Protein AF-A0A8T5E775-F1 (a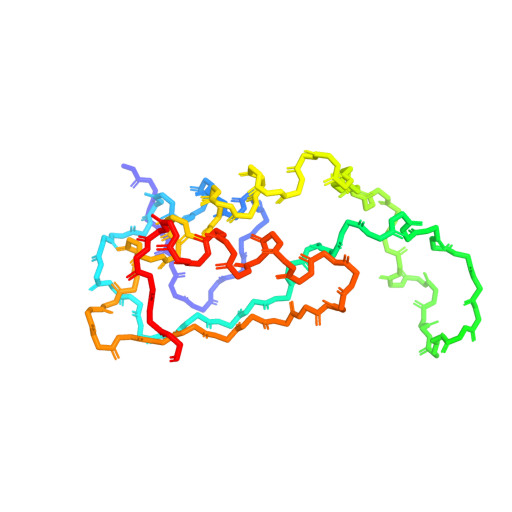fdb_monomer)

Radius of gyration: 15.53 Å; Cα contacts (8 Å, |Δi|>4): 112; chains: 1; bounding box: 37×33×32 Å

Sequence (109 aa):
MKKIEINHIYNQNCIDGMKLIPKNKIDLVITDPPFAINFKAKKANYNRTTSNVLSGYNEIKPEDYYDFTFSWMSEAFRILKDSGSMYVFSGWNNLKDILSALDDVGFTT

Foldseek 3Di:
DDADDPPDDDPDDLLVVLVNAAFQADQEAEDEDAAQPPDPPDDDPDPDPVVPDDPDDDHDHLVCVLVVLLSNVLSVNRRHHPNHDYHYDYDPPNVVSNVVSCVVSPHDD

Mean predicted aligned error: 5.81 Å

Nearest PDB structures (foldseek):
  6pbd-assembly1_A  TM=7.434E-01  e=1.634E-05  Caulobacter vibrioides
  6pbd-assembly1_B  TM=8.620E-01  e=6.702E-05  Caulobacter vibrioides
  8cdv-assembly1_V  TM=6.407E-01  e=4.100E+00  Bacillus subtilis subsp. subtilis str. 168
  7oi0-assembly1_K  TM=5.662E-01  e=5.738E+00  Escherichia coli BW25113
  8q4f-assembly1_K  TM=5.379E-01  e=5.738E+00  Escherichia coli

pLDDT: mean 88.35, std 14.19, range [47.97, 98.69]

Secondary structure (DSSP, 8-state):
-PPPPTT----S-HHHHHHTSPTT-EEEEEE-----S-----SSSS---GGG--S---PPPGGGHHHHHHHHHHHHHHHEEEEEEEEE---STTHHHHHHHHHHHT---

Solvent-accessible surface area (backbone atoms only — not comparable to full-atom values): 7062 Å² total; per-residue (Å²): 131,83,72,80,64,84,99,61,88,77,97,65,61,65,57,67,53,44,71,53,49,61,64,54,67,38,63,70,48,79,47,76,64,89,65,38,73,79,79,69,96,74,75,87,84,59,100,63,66,68,90,75,61,72,84,82,79,81,77,52,51,63,91,52,39,38,65,55,44,33,54,46,47,44,48,52,57,46,24,28,28,98,88,35,51,72,49,75,55,78,61,79,90,52,37,65,37,52,53,51,29,38,53,76,67,65,59,86,135

Structure (mmCIF, N/CA/C/O backbone):
data_AF-A0A8T5E775-F1
#
_entry.id   AF-A0A8T5E775-F1
#
loop_
_atom_site.group_PDB
_atom_site.id
_atom_site.type_symbol
_atom_site.label_atom_id
_atom_site.label_alt_id
_atom_site.label_comp_id
_atom_site.label_asym_id
_atom_site.label_entity_id
_atom_site.label_seq_id
_atom_site.pdbx_PDB_ins_code
_atom_site.Cartn_x
_atom_site.Cartn_y
_atom_site.Cartn_z
_atom_site.occupancy
_atom_site.B_iso_or_equiv
_atom_site.auth_seq_id
_atom_site.auth_comp_id
_atom_site.auth_asym_id
_atom_site.auth_atom_id
_atom_site.pdbx_PDB_model_num
ATOM 1 N N . MET A 1 1 ? -11.594 -19.746 6.937 1.00 54.88 1 MET A N 1
ATOM 2 C CA . MET A 1 1 ? -10.617 -18.938 6.167 1.00 54.88 1 MET A CA 1
ATOM 3 C C . MET A 1 1 ? -9.262 -19.045 6.852 1.00 54.88 1 MET A C 1
ATOM 5 O O . MET A 1 1 ? -9.240 -19.049 8.079 1.00 54.88 1 MET A O 1
ATOM 9 N N . LYS A 1 2 ? -8.161 -19.194 6.100 1.00 66.31 2 LYS A N 1
ATOM 10 C CA . LYS A 1 2 ? -6.804 -19.195 6.678 1.00 66.31 2 LYS A CA 1
ATOM 11 C C . LYS A 1 2 ? -6.520 -17.812 7.268 1.00 66.31 2 LYS A C 1
ATOM 13 O O . LYS A 1 2 ? -6.726 -16.809 6.594 1.00 66.31 2 LYS A O 1
ATOM 18 N N . LYS A 1 3 ? -6.102 -17.775 8.531 1.00 78.00 3 LYS A N 1
ATOM 19 C CA . LYS A 1 3 ? -5.754 -16.550 9.254 1.00 78.00 3 LYS A CA 1
ATOM 20 C C . LYS A 1 3 ? -4.267 -16.267 9.035 1.00 78.00 3 LYS A C 1
ATOM 22 O O . LYS A 1 3 ? -3.478 -17.206 9.057 1.00 78.00 3 LYS A O 1
ATOM 27 N N . ILE A 1 4 ? -3.900 -15.006 8.814 1.00 89.44 4 ILE A N 1
ATOM 28 C CA . ILE A 1 4 ? -2.492 -14.590 8.807 1.00 89.44 4 ILE A CA 1
ATOM 29 C C . ILE A 1 4 ? -1.934 -14.676 10.236 1.00 89.44 4 ILE A C 1
ATOM 31 O O . ILE A 1 4 ? -2.602 -14.298 11.203 1.00 89.44 4 ILE A O 1
ATOM 35 N N . GLU A 1 5 ? -0.720 -15.197 10.351 1.00 93.75 5 GLU A N 1
ATOM 36 C CA . GLU A 1 5 ? 0.071 -15.338 11.568 1.00 93.75 5 GLU A CA 1
ATOM 37 C C . GLU A 1 5 ? 1.042 -14.159 11.686 1.00 93.75 5 GLU A C 1
ATOM 39 O O . GLU A 1 5 ? 1.570 -13.654 10.694 1.00 93.75 5 GLU A O 1
ATOM 44 N N . ILE A 1 6 ? 1.273 -13.705 12.917 1.00 94.50 6 ILE A N 1
ATOM 45 C CA . ILE A 1 6 ? 2.278 -12.677 13.200 1.00 94.50 6 ILE A CA 1
ATOM 46 C C . ILE A 1 6 ? 3.686 -13.266 13.055 1.00 94.50 6 ILE A C 1
ATOM 48 O O . ILE A 1 6 ? 3.885 -14.457 13.281 1.00 94.50 6 ILE A O 1
ATOM 52 N N . ASN A 1 7 ? 4.668 -12.425 12.723 1.00 96.44 7 ASN A N 1
ATOM 53 C CA . ASN A 1 7 ? 6.072 -12.820 12.540 1.00 96.44 7 ASN A CA 1
ATOM 54 C C . ASN A 1 7 ? 6.295 -13.880 11.446 1.00 96.44 7 ASN A C 1
ATOM 56 O O . ASN A 1 7 ? 7.235 -14.669 11.521 1.00 96.44 7 ASN A O 1
ATOM 60 N N . HIS A 1 8 ? 5.444 -13.885 10.419 1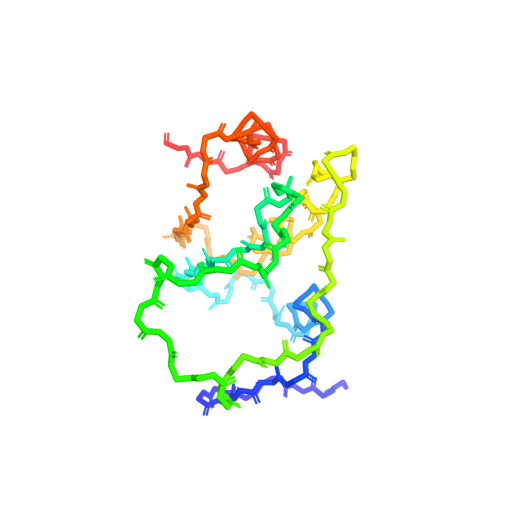.00 95.75 8 HIS A N 1
ATOM 61 C CA . HIS A 1 8 ? 5.566 -14.776 9.272 1.00 95.75 8 HIS A CA 1
ATOM 62 C C . HIS A 1 8 ? 5.598 -13.981 7.962 1.00 95.75 8 HIS A C 1
ATOM 64 O O . HIS A 1 8 ? 4.852 -13.016 7.793 1.00 95.75 8 HIS A O 1
ATOM 70 N N . ILE A 1 9 ? 6.459 -14.392 7.027 1.00 95.88 9 ILE A N 1
ATOM 71 C CA . ILE A 1 9 ? 6.556 -13.792 5.690 1.00 95.88 9 ILE A CA 1
ATOM 72 C C . ILE A 1 9 ? 5.741 -14.641 4.721 1.00 95.88 9 ILE A C 1
ATOM 74 O O . ILE A 1 9 ? 5.967 -15.841 4.592 1.00 95.88 9 ILE A O 1
ATOM 78 N N . TYR A 1 10 ? 4.819 -14.003 4.007 1.00 94.62 10 TYR A N 1
ATOM 79 C CA . TYR A 1 10 ? 3.940 -14.674 3.058 1.00 94.62 10 TYR A CA 1
ATOM 80 C C . TYR A 1 10 ? 4.363 -14.387 1.620 1.00 94.62 10 TYR A C 1
ATOM 82 O O . TYR A 1 10 ? 4.413 -13.232 1.205 1.00 94.62 10 TYR A O 1
ATOM 90 N N . ASN A 1 11 ? 4.604 -15.442 0.839 1.00 93.56 11 ASN A N 1
ATOM 91 C CA . ASN A 1 11 ? 4.773 -15.339 -0.610 1.00 93.56 11 ASN A CA 1
ATOM 92 C C . ASN A 1 11 ? 3.394 -15.321 -1.290 1.00 93.56 11 ASN A C 1
ATOM 94 O O . ASN A 1 11 ? 2.842 -16.371 -1.618 1.00 93.56 11 ASN A O 1
ATOM 98 N N . GLN A 1 12 ? 2.812 -14.131 -1.425 1.00 92.00 12 GLN A N 1
ATOM 99 C CA . GLN A 1 12 ? 1.480 -13.926 -1.992 1.00 92.00 12 GLN A CA 1
ATOM 100 C C . GLN A 1 12 ? 1.347 -12.527 -2.602 1.00 92.00 12 GLN A C 1
ATOM 102 O O . GLN A 1 12 ? 2.139 -11.634 -2.305 1.00 92.00 12 GLN A O 1
ATOM 107 N N . ASN A 1 13 ? 0.301 -12.318 -3.405 1.00 93.75 13 ASN A N 1
ATOM 108 C CA . ASN A 1 13 ? -0.115 -10.975 -3.794 1.00 93.75 13 ASN A CA 1
ATOM 109 C C . ASN A 1 13 ? -0.491 -10.167 -2.534 1.00 93.75 13 ASN A C 1
ATOM 111 O O . ASN A 1 13 ? -1.247 -10.650 -1.689 1.00 93.75 13 ASN A O 1
ATOM 115 N N . CYS A 1 14 ? 0.042 -8.950 -2.392 1.00 95.25 14 CYS A N 1
ATOM 116 C CA . CYS A 1 14 ? -0.144 -8.153 -1.178 1.00 95.25 14 CYS A CA 1
ATOM 117 C C . CYS A 1 14 ? -1.606 -7.743 -0.948 1.00 95.25 14 CYS A C 1
ATOM 119 O O . CYS A 1 14 ? -2.050 -7.746 0.197 1.00 95.25 14 CYS A O 1
ATOM 121 N N . ILE A 1 15 ? -2.368 -7.461 -2.007 1.00 96.50 15 ILE A N 1
ATOM 122 C CA . ILE A 1 15 ? -3.783 -7.078 -1.927 1.00 96.50 15 ILE A CA 1
ATOM 123 C C . ILE A 1 15 ? -4.597 -8.267 -1.410 1.00 96.50 15 ILE A C 1
ATOM 125 O O . ILE A 1 15 ? -5.356 -8.135 -0.451 1.00 96.50 15 ILE A O 1
ATOM 129 N N . ASP A 1 16 ? -4.391 -9.457 -1.978 1.00 96.31 16 ASP A N 1
ATOM 130 C CA . ASP A 1 16 ? -5.084 -10.667 -1.519 1.00 96.31 16 ASP A CA 1
ATOM 131 C C . ASP A 1 16 ? -4.668 -11.079 -0.104 1.00 96.31 16 ASP A C 1
ATOM 133 O O . ASP A 1 16 ? -5.505 -11.514 0.687 1.00 96.31 16 ASP A O 1
ATOM 137 N N . GLY A 1 17 ? -3.399 -10.870 0.251 1.00 96.00 17 GLY A N 1
ATOM 138 C CA . GLY A 1 17 ? -2.912 -11.052 1.613 1.00 96.00 17 GLY A CA 1
ATOM 139 C C . GLY A 1 17 ? -3.585 -10.111 2.611 1.00 96.00 17 GLY A C 1
ATOM 140 O O . GLY A 1 17 ? -4.054 -10.558 3.659 1.00 96.00 17 GLY A O 1
ATOM 141 N N . MET A 1 18 ? -3.690 -8.819 2.284 1.00 96.94 18 MET A N 1
ATOM 142 C CA . MET A 1 18 ? -4.328 -7.829 3.156 1.00 96.94 18 MET A CA 1
ATOM 143 C C . MET A 1 18 ? -5.818 -8.112 3.368 1.00 96.94 18 MET A C 1
ATOM 145 O O . MET A 1 18 ? -6.299 -7.932 4.488 1.00 96.94 18 MET A O 1
ATOM 149 N N . LYS A 1 19 ? -6.535 -8.665 2.376 1.00 96.50 19 LYS A N 1
ATOM 150 C CA . LYS A 1 19 ? -7.939 -9.110 2.533 1.00 96.50 19 LYS A CA 1
ATOM 151 C C . LYS A 1 19 ? -8.135 -10.149 3.645 1.00 96.50 19 LYS A C 1
ATOM 153 O O . LYS 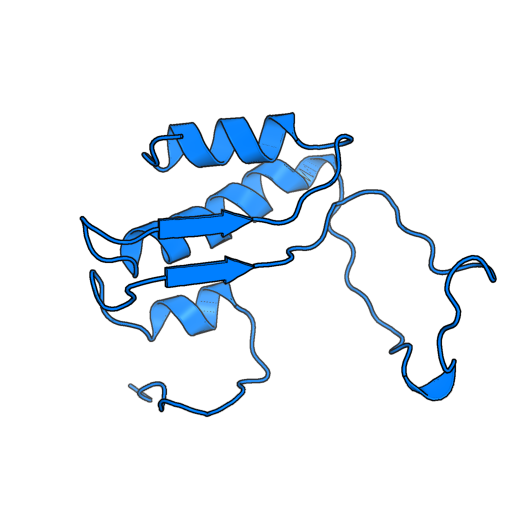A 1 19 ? -9.231 -10.266 4.189 1.00 96.50 19 LYS A O 1
ATOM 158 N N . LEU A 1 20 ? -7.092 -10.898 4.014 1.00 96.25 20 LEU A N 1
ATOM 159 C CA . LEU A 1 20 ? -7.133 -11.861 5.123 1.00 96.25 20 LEU A CA 1
ATOM 160 C C . LEU A 1 20 ? -6.968 -11.198 6.503 1.00 96.25 20 LEU A C 1
ATOM 162 O O . LEU A 1 20 ? -7.190 -11.847 7.531 1.00 96.25 20 LEU A O 1
ATOM 166 N N . ILE A 1 21 ? -6.575 -9.922 6.543 1.00 96.25 21 ILE A N 1
ATOM 1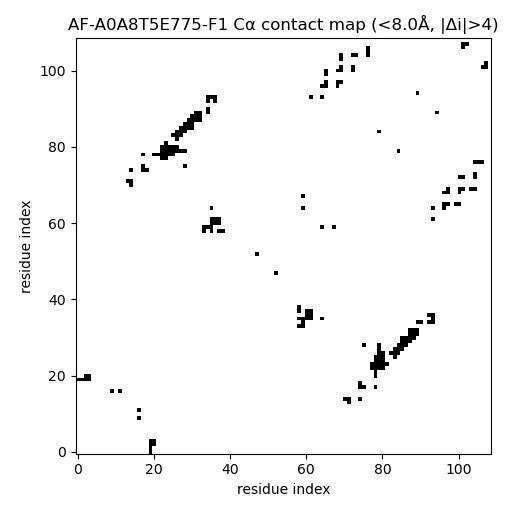67 C CA . ILE A 1 21 ? -6.392 -9.135 7.763 1.00 96.25 21 ILE A CA 1
ATOM 168 C C . ILE A 1 21 ? -7.712 -8.415 8.094 1.00 96.25 21 ILE A C 1
ATOM 170 O O . ILE A 1 21 ? -8.266 -7.713 7.239 1.00 96.25 21 ILE A O 1
ATOM 174 N N . PRO A 1 22 ? -8.238 -8.547 9.327 1.00 96.25 22 PRO A N 1
ATOM 175 C CA . PRO A 1 22 ? -9.419 -7.801 9.762 1.00 96.25 22 PRO A CA 1
ATOM 176 C C . PRO A 1 22 ? -9.224 -6.284 9.654 1.00 96.25 22 PRO A C 1
ATOM 178 O O . PRO A 1 22 ? -8.100 -5.797 9.763 1.00 96.25 22 PRO A O 1
ATOM 181 N N . LYS A 1 23 ? -10.320 -5.532 9.490 1.00 98.06 23 LYS A N 1
ATOM 182 C CA . LYS A 1 23 ? -10.259 -4.062 9.521 1.00 98.06 23 LYS A CA 1
ATOM 183 C C . LYS A 1 23 ? -9.714 -3.551 10.862 1.00 98.06 23 LYS A C 1
ATOM 185 O O . LYS A 1 23 ? -9.892 -4.231 11.878 1.00 98.06 23 LYS A O 1
ATOM 190 N N . ASN A 1 24 ? -9.149 -2.345 10.877 1.00 98.00 24 ASN A N 1
ATOM 191 C CA . ASN A 1 24 ? -8.735 -1.633 12.095 1.00 98.00 24 ASN A CA 1
ATOM 192 C C . ASN A 1 24 ? -7.845 -2.481 13.019 1.00 98.00 24 ASN A C 1
ATOM 194 O O . ASN A 1 24 ? -8.048 -2.549 14.235 1.00 98.00 24 ASN A O 1
ATOM 198 N N . LYS A 1 25 ? -6.879 -3.192 12.432 1.00 97.50 25 LYS A N 1
ATOM 199 C CA . LYS A 1 25 ? -6.033 -4.155 13.143 1.00 97.50 25 LYS A CA 1
ATOM 200 C C . LYS A 1 25 ? -4.567 -3.747 13.206 1.00 97.50 25 LYS A C 1
ATOM 202 O O . LYS A 1 25 ? -3.912 -4.095 14.188 1.00 97.50 25 LYS A O 1
ATOM 207 N N . ILE A 1 26 ? -4.076 -3.033 12.199 1.00 98.19 26 ILE A N 1
ATOM 208 C CA . ILE A 1 26 ? -2.671 -2.660 12.037 1.00 98.19 26 ILE A CA 1
ATOM 209 C C . ILE A 1 26 ? -2.435 -1.245 12.569 1.00 98.19 26 ILE A C 1
ATOM 211 O O . ILE A 1 26 ? -3.220 -0.339 12.311 1.00 98.19 26 ILE A O 1
ATOM 215 N N . ASP A 1 27 ? -1.358 -1.068 13.330 1.00 98.62 27 ASP A N 1
ATOM 216 C CA . ASP A 1 27 ? -0.945 0.233 13.870 1.00 98.62 27 ASP A CA 1
ATOM 217 C C . ASP A 1 27 ? -0.108 1.040 12.866 1.00 98.62 27 ASP A C 1
ATOM 219 O O . ASP A 1 27 ? -0.229 2.259 12.785 1.00 98.62 27 ASP A O 1
ATOM 223 N N . LEU A 1 28 ? 0.735 0.357 12.089 1.00 98.62 28 LEU A N 1
ATOM 224 C CA . LEU A 1 28 ? 1.683 0.978 11.174 1.00 98.62 28 LEU A CA 1
ATOM 225 C C . LEU A 1 28 ? 1.874 0.120 9.924 1.00 98.62 28 LEU A C 1
ATOM 227 O O . LEU A 1 28 ? 2.159 -1.074 10.029 1.00 98.62 28 LEU A O 1
ATOM 231 N N . VAL A 1 29 ? 1.772 0.745 8.753 1.00 98.44 29 VAL A N 1
ATOM 232 C CA . VAL A 1 29 ? 2.173 0.158 7.468 1.00 98.44 29 VAL A CA 1
ATOM 233 C C . VAL A 1 29 ? 3.446 0.854 6.988 1.00 98.44 29 VAL A C 1
ATOM 235 O O . VAL A 1 29 ? 3.525 2.078 6.963 1.00 98.44 29 VAL A O 1
ATOM 238 N N . ILE A 1 30 ? 4.451 0.077 6.594 1.00 98.44 30 ILE A N 1
ATOM 239 C CA . ILE A 1 30 ? 5.662 0.577 5.935 1.00 98.44 30 ILE A CA 1
ATOM 240 C C . ILE A 1 30 ? 5.778 -0.176 4.618 1.00 98.44 30 ILE A C 1
ATOM 242 O O . ILE A 1 30 ? 5.800 -1.409 4.624 1.00 98.44 30 ILE A O 1
ATOM 246 N N . THR A 1 31 ? 5.817 0.543 3.500 1.00 96.75 31 THR A N 1
ATOM 247 C CA . THR A 1 31 ? 5.785 -0.080 2.175 1.00 96.75 31 THR A CA 1
ATOM 248 C C . THR A 1 31 ? 6.694 0.625 1.176 1.00 96.75 31 THR A C 1
ATOM 250 O O . THR A 1 31 ? 6.754 1.852 1.127 1.00 96.75 31 THR A O 1
ATOM 253 N N . ASP A 1 32 ? 7.384 -0.181 0.372 1.00 94.38 32 ASP A N 1
ATOM 254 C CA . ASP A 1 32 ? 8.207 0.220 -0.772 1.00 94.38 32 ASP A CA 1
ATOM 255 C C . ASP A 1 32 ? 7.614 -0.429 -2.039 1.00 94.38 32 ASP A C 1
ATOM 257 O O . ASP A 1 32 ? 8.044 -1.517 -2.440 1.00 94.38 32 ASP A O 1
ATOM 261 N N . PRO A 1 33 ? 6.512 0.127 -2.587 1.00 93.25 33 PRO A N 1
ATOM 262 C CA . PRO A 1 33 ? 5.818 -0.449 -3.735 1.00 93.25 33 PRO A CA 1
ATOM 263 C C . PRO A 1 33 ? 6.634 -0.299 -5.035 1.00 93.25 33 PRO A C 1
ATOM 265 O O . PRO A 1 33 ? 7.553 0.511 -5.107 1.00 93.25 33 PRO A O 1
ATOM 268 N N . PRO A 1 34 ? 6.293 -1.036 -6.110 1.00 91.12 34 PRO A N 1
ATOM 269 C CA . PRO A 1 34 ? 6.796 -0.761 -7.459 1.00 91.12 34 PRO A CA 1
ATOM 270 C C . PRO A 1 34 ? 6.643 0.717 -7.841 1.00 91.12 34 PRO A C 1
ATOM 272 O O . PRO A 1 34 ? 5.600 1.286 -7.571 1.00 91.12 34 PRO A O 1
ATOM 275 N N . PHE A 1 35 ? 7.622 1.329 -8.520 1.00 90.94 35 PHE A N 1
ATOM 276 C CA . PHE A 1 35 ? 7.552 2.764 -8.877 1.00 90.94 35 PHE A CA 1
ATOM 277 C C . PHE A 1 35 ? 7.042 3.056 -10.297 1.00 90.94 35 PHE A C 1
ATOM 279 O O . PHE A 1 35 ? 6.968 4.221 -10.672 1.00 90.94 35 PHE A O 1
ATOM 286 N N . ALA A 1 36 ? 6.747 2.033 -11.111 1.00 90.31 36 ALA A N 1
ATOM 287 C CA . ALA A 1 36 ? 6.330 2.175 -12.517 1.00 90.31 36 ALA A CA 1
ATOM 288 C C . ALA A 1 36 ? 7.238 3.102 -13.362 1.00 90.31 36 ALA A C 1
ATOM 290 O O . ALA A 1 36 ? 6.775 3.947 -14.123 1.00 90.31 36 ALA A O 1
ATOM 291 N N . ILE A 1 37 ? 8.561 2.974 -13.215 1.00 85.44 37 ILE A N 1
ATOM 292 C CA . ILE A 1 37 ? 9.549 3.850 -13.878 1.00 85.44 37 ILE A CA 1
ATOM 293 C C . ILE A 1 37 ? 10.187 3.231 -15.128 1.00 85.44 37 ILE A C 1
ATOM 295 O O . ILE A 1 37 ? 11.222 3.715 -15.588 1.00 85.44 37 ILE A O 1
ATOM 299 N N . ASN A 1 38 ? 9.607 2.161 -15.678 1.00 77.81 38 ASN A N 1
ATOM 300 C CA . ASN A 1 38 ? 10.220 1.377 -16.756 1.00 77.81 38 ASN A CA 1
ATOM 301 C C . ASN A 1 38 ? 11.659 0.963 -16.398 1.00 77.81 38 ASN A C 1
ATOM 303 O O . ASN A 1 38 ? 12.593 1.115 -17.199 1.00 77.81 38 ASN A O 1
ATOM 307 N N . PHE A 1 39 ? 11.849 0.505 -15.153 1.00 71.50 39 PHE A N 1
ATOM 308 C CA . PHE A 1 39 ? 13.136 0.125 -14.598 1.00 71.50 39 PHE A CA 1
ATOM 309 C C . PHE A 1 39 ? 13.659 -1.117 -15.311 1.00 71.50 39 PHE A C 1
ATOM 311 O O . PHE A 1 39 ? 13.494 -2.265 -14.896 1.00 71.50 39 PHE A O 1
ATOM 318 N N . LYS A 1 40 ? 14.400 -0.876 -16.385 1.00 62.19 40 LYS A N 1
ATOM 319 C CA . LYS A 1 40 ? 15.218 -1.902 -17.010 1.00 62.19 40 LYS A CA 1
ATOM 320 C C . LYS A 1 40 ? 16.386 -2.151 -16.071 1.00 62.19 40 LYS A C 1
ATOM 322 O O . LYS A 1 40 ? 17.292 -1.325 -15.995 1.00 62.19 40 LYS A O 1
ATOM 327 N N . ALA A 1 41 ? 16.365 -3.286 -15.372 1.00 57.25 41 ALA A N 1
ATOM 328 C CA . ALA A 1 41 ? 17.445 -3.773 -14.517 1.00 57.25 41 ALA A CA 1
ATOM 329 C C . ALA A 1 41 ? 18.727 -4.030 -15.335 1.00 57.25 41 ALA A C 1
ATOM 331 O O . ALA A 1 41 ? 19.130 -5.162 -15.586 1.00 57.25 41 ALA A O 1
ATOM 332 N N . LYS A 1 42 ? 19.367 -2.966 -15.815 1.00 54.84 42 LYS A N 1
ATOM 333 C CA . LYS A 1 42 ? 20.658 -2.996 -16.489 1.00 54.84 42 LYS A CA 1
ATOM 334 C C . LYS A 1 42 ? 21.519 -1.861 -15.944 1.00 54.8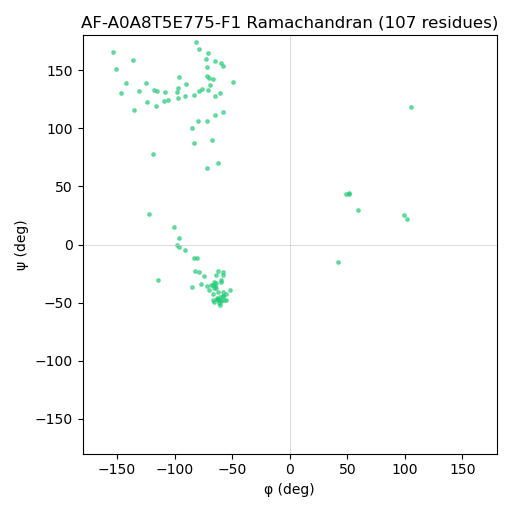4 42 LYS A C 1
ATOM 336 O O . LYS A 1 42 ? 21.243 -0.697 -16.202 1.00 54.84 42 LYS A O 1
ATOM 341 N N . LYS A 1 43 ? 22.612 -2.292 -15.301 1.00 47.97 43 LYS A N 1
ATOM 342 C CA . LYS A 1 43 ? 23.870 -1.604 -14.940 1.00 47.97 43 LYS A CA 1
ATOM 343 C C . LYS A 1 43 ? 24.069 -1.215 -13.473 1.00 47.97 43 LYS A C 1
ATOM 345 O O . LYS A 1 43 ? 23.347 -0.392 -12.929 1.00 47.97 43 LYS A O 1
ATOM 350 N N . ALA A 1 44 ? 25.135 -1.809 -12.919 1.00 52.34 44 ALA A N 1
ATOM 351 C CA . ALA A 1 44 ? 26.305 -1.270 -12.198 1.00 52.34 44 ALA A CA 1
ATOM 352 C C . ALA A 1 44 ? 26.186 -0.134 -11.158 1.00 52.34 44 ALA A C 1
ATOM 354 O O . ALA A 1 44 ? 27.130 0.053 -10.399 1.00 52.34 44 ALA A O 1
ATOM 355 N N . ASN A 1 45 ? 25.081 0.605 -11.079 1.00 50.28 45 ASN A N 1
ATOM 356 C CA . ASN A 1 45 ? 24.942 1.770 -10.198 1.00 50.28 45 ASN A CA 1
ATOM 357 C C . ASN A 1 45 ? 24.562 1.398 -8.759 1.00 50.28 45 ASN A C 1
ATOM 359 O O . ASN A 1 45 ? 24.626 2.237 -7.868 1.00 50.28 45 ASN A O 1
ATOM 363 N N . TYR A 1 46 ? 24.178 0.144 -8.524 1.00 57.50 46 TYR A N 1
ATOM 364 C 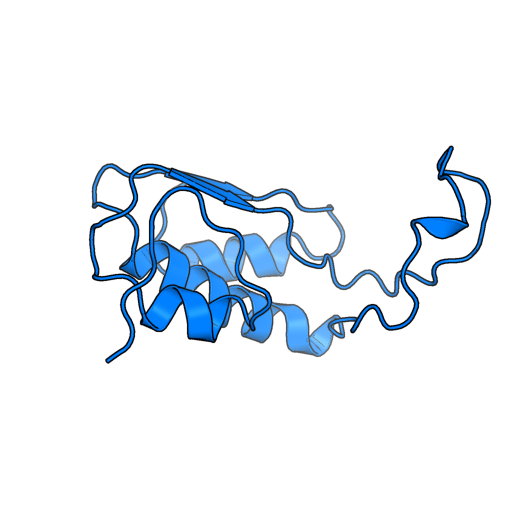CA . TYR A 1 46 ? 23.968 -0.390 -7.187 1.00 57.50 46 TYR A CA 1
ATOM 365 C C . TYR A 1 46 ? 24.987 -1.493 -6.938 1.00 57.50 46 TYR A C 1
ATOM 367 O O . TYR A 1 46 ? 25.137 -2.390 -7.770 1.00 57.50 46 TYR A O 1
ATOM 375 N N . ASN A 1 47 ? 25.648 -1.445 -5.781 1.00 60.81 47 ASN A N 1
ATOM 376 C CA . ASN A 1 47 ? 26.587 -2.467 -5.324 1.00 60.81 47 ASN A CA 1
ATOM 377 C C . ASN A 1 47 ? 25.816 -3.741 -4.915 1.00 60.81 47 ASN A C 1
ATOM 379 O O . ASN A 1 47 ? 25.687 -4.068 -3.738 1.00 60.81 47 ASN A O 1
ATOM 383 N N . ARG A 1 48 ? 25.178 -4.395 -5.894 1.00 63.28 48 ARG A N 1
ATOM 384 C CA . ARG A 1 48 ? 24.289 -5.547 -5.705 1.00 63.28 48 ARG A CA 1
ATOM 385 C C . ARG A 1 48 ? 25.040 -6.842 -5.964 1.00 63.28 48 ARG A C 1
ATOM 387 O O . ARG A 1 48 ? 25.631 -7.018 -7.028 1.00 63.28 48 ARG A O 1
ATOM 394 N N . THR A 1 49 ? 24.907 -7.794 -5.047 1.00 70.44 49 THR A N 1
ATOM 395 C CA . THR A 1 49 ? 25.251 -9.193 -5.307 1.00 70.44 49 THR A CA 1
ATOM 396 C C . THR A 1 49 ? 24.305 -9.731 -6.377 1.00 70.44 49 THR A C 1
ATOM 398 O O . THR A 1 49 ? 23.103 -9.856 -6.147 1.00 70.44 49 THR A O 1
ATOM 401 N N . THR A 1 50 ? 24.831 -10.015 -7.569 1.00 66.12 50 THR A N 1
ATOM 402 C CA . THR A 1 50 ? 24.031 -10.333 -8.765 1.00 66.12 50 THR A CA 1
ATOM 403 C C . THR A 1 50 ? 23.146 -11.567 -8.575 1.00 66.12 50 THR A C 1
ATOM 405 O O . THR A 1 50 ? 22.045 -11.603 -9.110 1.00 66.12 50 THR A O 1
ATOM 408 N N . SER A 1 51 ? 23.571 -12.532 -7.750 1.00 71.50 51 SER A N 1
ATOM 409 C CA . SER A 1 51 ? 22.784 -13.720 -7.384 1.00 71.50 51 SER A CA 1
ATOM 410 C C . SER A 1 51 ? 21.481 -13.405 -6.647 1.00 71.50 51 SER A C 1
ATOM 412 O O . SER A 1 51 ? 20.565 -14.218 -6.661 1.00 71.50 51 SER A O 1
ATOM 414 N N . ASN A 1 52 ? 21.392 -12.239 -6.002 1.00 67.38 52 ASN A N 1
ATOM 415 C CA . ASN A 1 52 ? 20.214 -11.823 -5.241 1.00 67.38 52 ASN A CA 1
ATOM 416 C C . ASN A 1 52 ? 19.222 -11.037 -6.113 1.00 67.38 52 ASN A C 1
ATOM 418 O O . ASN A 1 52 ? 18.144 -10.671 -5.648 1.00 67.38 52 ASN A O 1
ATOM 422 N N . VAL A 1 53 ? 19.580 -10.749 -7.370 1.00 66.12 53 VAL A N 1
ATOM 423 C CA . VAL A 1 53 ? 18.690 -10.099 -8.331 1.00 66.12 53 VAL A CA 1
ATOM 424 C C . VAL A 1 53 ? 17.836 -11.177 -8.984 1.00 66.12 53 VAL A C 1
ATOM 426 O O . VAL A 1 53 ? 18.279 -11.883 -9.887 1.00 66.12 53 VAL A O 1
ATOM 429 N N . LEU A 1 54 ? 16.600 -11.304 -8.511 1.00 64.38 54 LEU A N 1
ATOM 430 C CA . LEU A 1 54 ? 15.636 -12.229 -9.091 1.00 64.38 54 LEU A CA 1
ATOM 431 C C . LEU A 1 54 ? 15.184 -11.731 -10.470 1.00 64.38 54 LEU A C 1
ATOM 433 O O . LEU A 1 54 ? 14.831 -10.564 -10.652 1.00 64.38 54 LEU A O 1
ATOM 437 N N . SER A 1 55 ? 15.184 -12.633 -11.448 1.00 60.44 55 SER A N 1
ATOM 438 C CA . SER A 1 55 ? 14.517 -12.420 -12.732 1.00 60.44 55 SER A CA 1
ATOM 439 C C . SER A 1 55 ? 12.999 -12.494 -12.552 1.00 60.44 55 SER A C 1
ATOM 441 O O . SER A 1 55 ? 12.522 -13.325 -11.784 1.00 60.44 55 SER A O 1
ATOM 443 N N . GLY A 1 56 ? 12.243 -11.688 -13.302 1.00 62.19 56 GLY A N 1
ATOM 444 C CA . GLY A 1 56 ? 10.774 -11.718 -13.262 1.00 62.19 56 GLY A CA 1
ATOM 445 C C . GLY A 1 56 ? 10.133 -10.631 -12.398 1.00 62.19 56 GLY A C 1
ATOM 446 O O . GLY A 1 56 ? 9.022 -10.820 -11.916 1.00 62.19 56 GLY A O 1
ATOM 447 N N . TYR A 1 57 ? 10.811 -9.495 -12.200 1.00 68.75 57 TYR A N 1
ATOM 448 C CA . TYR A 1 57 ? 10.141 -8.296 -11.698 1.00 68.75 57 TYR A CA 1
ATOM 449 C C . TYR A 1 57 ? 8.999 -7.926 -12.653 1.00 68.75 57 TYR A C 1
ATOM 451 O O . TYR A 1 57 ? 9.241 -7.589 -13.814 1.00 68.75 57 TYR A O 1
ATOM 459 N N . ASN A 1 58 ? 7.766 -8.029 -12.162 1.00 69.06 58 ASN A N 1
ATOM 460 C CA . ASN A 1 58 ? 6.584 -7.609 -12.896 1.00 69.06 58 ASN A CA 1
ATOM 461 C C . ASN A 1 58 ? 6.461 -6.098 -12.762 1.00 69.06 58 ASN A C 1
ATOM 463 O O . ASN A 1 58 ? 6.140 -5.571 -11.699 1.00 69.06 58 ASN A O 1
ATOM 467 N N . GLU A 1 59 ? 6.774 -5.413 -13.851 1.00 76.00 59 GLU A N 1
ATOM 468 C CA . GLU A 1 59 ? 6.661 -3.972 -13.920 1.00 76.00 59 GLU A CA 1
ATOM 469 C C . GLU A 1 59 ? 5.197 -3.555 -14.070 1.00 76.00 59 GLU A C 1
ATOM 471 O O . GLU A 1 59 ? 4.457 -4.115 -14.880 1.00 76.00 59 GLU A O 1
ATOM 476 N N . ILE A 1 60 ? 4.796 -2.559 -13.283 1.00 87.69 60 ILE A N 1
ATOM 477 C CA . ILE A 1 60 ? 3.528 -1.860 -13.468 1.00 87.69 60 ILE A CA 1
ATOM 478 C C . ILE A 1 60 ? 3.759 -0.802 -14.537 1.00 87.69 60 ILE A C 1
ATOM 480 O O . ILE A 1 60 ? 4.723 -0.035 -14.452 1.00 87.69 60 ILE A O 1
ATOM 484 N N . LYS A 1 61 ? 2.907 -0.781 -15.559 1.00 89.75 61 LYS A N 1
ATOM 485 C CA . LYS A 1 61 ? 2.999 0.249 -16.586 1.00 89.75 61 LYS A CA 1
ATOM 486 C C . LYS A 1 61 ? 2.564 1.594 -15.996 1.00 89.75 61 LYS A C 1
ATOM 488 O O . LYS A 1 61 ? 1.637 1.600 -15.186 1.00 89.75 61 LYS A O 1
ATOM 493 N N . PRO A 1 62 ? 3.191 2.719 -16.380 1.00 90.44 62 PRO A N 1
ATOM 494 C CA . PRO A 1 62 ? 2.813 4.036 -15.867 1.00 90.44 62 PRO A CA 1
ATOM 495 C C . PRO A 1 62 ? 1.314 4.339 -16.002 1.00 90.44 62 PRO A C 1
ATOM 497 O O . PRO A 1 62 ? 0.718 4.879 -15.078 1.00 90.44 62 PRO A O 1
ATOM 500 N N . GLU A 1 63 ? 0.690 3.941 -17.112 1.00 93.00 63 GLU A N 1
ATOM 501 C CA . GLU A 1 63 ? -0.744 4.134 -17.360 1.00 93.00 63 GLU A CA 1
ATOM 502 C C . GLU A 1 63 ? -1.662 3.382 -16.382 1.00 93.00 63 GLU A C 1
ATOM 504 O O . GLU A 1 63 ? -2.768 3.844 -16.122 1.00 93.00 63 GLU A O 1
ATOM 509 N N . ASP A 1 64 ? -1.189 2.275 -15.806 1.00 94.94 64 ASP A N 1
ATOM 510 C CA . ASP A 1 64 ? -1.942 1.435 -14.867 1.00 94.94 64 ASP A CA 1
ATOM 511 C C . ASP A 1 64 ? -1.588 1.765 -13.399 1.00 94.94 64 ASP A C 1
ATOM 513 O O . ASP A 1 64 ? -2.077 1.127 -12.460 1.00 94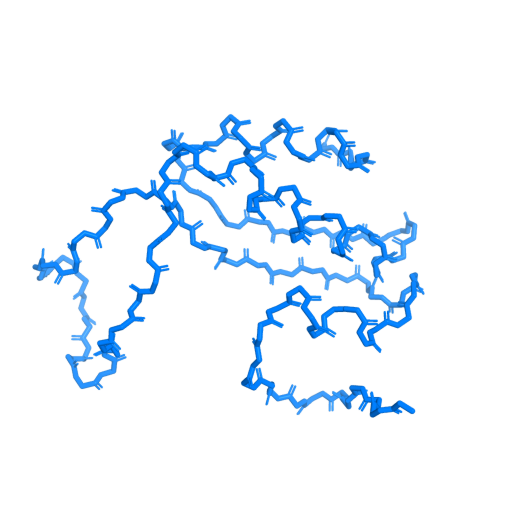.94 64 ASP A O 1
ATOM 517 N N . TYR A 1 65 ? -0.679 2.722 -13.169 1.00 95.62 65 TYR A N 1
ATOM 518 C CA . TYR A 1 65 ? -0.052 2.916 -11.864 1.00 95.62 65 TYR A CA 1
ATOM 519 C C . TYR A 1 65 ? -0.996 3.502 -10.813 1.00 95.62 65 TYR A C 1
ATOM 521 O O . TYR A 1 65 ? -0.929 3.097 -9.650 1.00 95.62 65 TYR A O 1
ATOM 529 N N . TYR A 1 66 ? -1.897 4.402 -11.212 1.00 97.50 66 TYR A N 1
ATOM 530 C CA . TYR A 1 66 ? -2.944 4.907 -10.32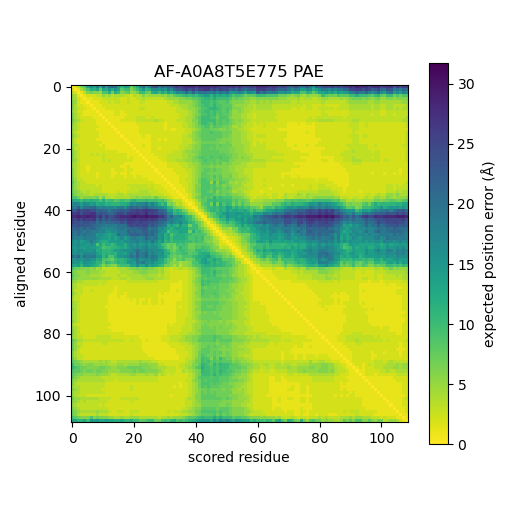5 1.00 97.50 66 TYR A CA 1
ATOM 531 C C . TYR A 1 66 ? -3.854 3.771 -9.845 1.00 97.50 66 TYR A C 1
ATOM 533 O O . TYR A 1 66 ? -3.985 3.580 -8.640 1.00 97.50 66 TYR A O 1
ATOM 541 N N . ASP A 1 67 ? -4.401 2.959 -10.755 1.00 97.88 67 ASP A N 1
ATOM 542 C CA . ASP A 1 67 ? -5.326 1.871 -10.401 1.00 97.88 67 ASP A CA 1
ATOM 543 C C . ASP A 1 67 ? -4.651 0.822 -9.510 1.00 97.88 67 ASP A C 1
ATOM 545 O O . ASP A 1 67 ? -5.226 0.351 -8.519 1.00 97.88 67 ASP A O 1
ATOM 549 N N . PHE A 1 68 ? -3.395 0.488 -9.822 1.00 96.31 68 PHE A N 1
ATOM 550 C CA . PHE A 1 68 ? -2.559 -0.346 -8.965 1.00 96.31 68 PHE A CA 1
ATOM 551 C C . PHE A 1 68 ? -2.414 0.267 -7.567 1.00 96.31 68 PHE A C 1
ATOM 553 O O . PHE A 1 68 ? -2.608 -0.428 -6.565 1.00 96.31 68 PHE A O 1
ATOM 560 N N . THR A 1 69 ? -2.102 1.563 -7.504 1.00 97.62 69 THR A N 1
ATOM 561 C CA . THR A 1 69 ? -1.862 2.285 -6.255 1.00 97.62 69 THR A CA 1
ATOM 562 C C . THR A 1 69 ? -3.103 2.379 -5.387 1.00 97.62 69 THR A C 1
ATOM 564 O O . THR A 1 69 ? -3.073 1.991 -4.217 1.00 97.62 69 THR A O 1
ATOM 567 N N . PHE A 1 70 ? -4.212 2.804 -5.980 1.00 98.50 70 PHE A N 1
ATOM 568 C CA . PHE A 1 70 ? -5.515 2.878 -5.341 1.00 98.50 70 PHE A CA 1
ATOM 569 C C . PHE A 1 70 ? -5.930 1.523 -4.757 1.00 98.50 70 PHE A C 1
ATOM 571 O O . PHE A 1 70 ? -6.392 1.447 -3.616 1.00 98.50 70 PHE A O 1
ATOM 578 N N . SER A 1 71 ? -5.698 0.432 -5.495 1.00 98.31 71 SER A N 1
ATOM 579 C CA . SER A 1 71 ? -6.076 -0.916 -5.062 1.00 98.31 71 SER A CA 1
ATOM 580 C C . SER A 1 71 ? -5.345 -1.365 -3.793 1.00 98.31 71 SER A C 1
ATOM 582 O O . SER A 1 71 ? -5.977 -1.884 -2.870 1.00 98.31 71 SER A O 1
ATOM 584 N N . TRP A 1 72 ? -4.021 -1.176 -3.711 1.00 98.12 72 TRP A N 1
ATOM 585 C CA . TRP A 1 72 ? -3.284 -1.572 -2.506 1.00 98.12 72 TRP A CA 1
ATOM 586 C C . TRP A 1 72 ? -3.468 -0.572 -1.359 1.00 98.12 72 TRP A C 1
ATOM 588 O O . TRP A 1 72 ? -3.554 -0.999 -0.205 1.00 98.12 72 TRP A O 1
ATOM 598 N N . MET A 1 73 ? -3.591 0.729 -1.647 1.00 98.38 73 MET A N 1
ATOM 599 C CA . MET A 1 73 ? -3.843 1.749 -0.622 1.00 98.38 73 MET A CA 1
ATOM 600 C C . MET A 1 73 ? -5.213 1.578 0.033 1.00 98.38 73 MET A C 1
ATOM 602 O O . MET A 1 73 ? -5.313 1.725 1.248 1.00 98.38 73 MET A O 1
ATOM 606 N N . SER A 1 74 ? -6.242 1.196 -0.729 1.00 98.62 74 SER A N 1
ATOM 607 C CA . SER A 1 74 ? -7.585 0.920 -0.198 1.00 98.62 74 SER A CA 1
ATOM 608 C C . SER A 1 74 ? -7.565 -0.181 0.867 1.00 98.62 74 SER A C 1
ATOM 610 O O . SER A 1 74 ? -8.165 -0.054 1.936 1.00 98.62 74 SER A O 1
ATOM 612 N N . GLU A 1 75 ? -6.833 -1.265 0.606 1.00 98.56 75 GLU A N 1
ATOM 613 C CA . GLU A 1 75 ? -6.669 -2.346 1.578 1.00 98.56 75 GLU A CA 1
ATOM 614 C C . GLU A 1 75 ? -5.796 -1.922 2.765 1.00 98.56 75 GLU A C 1
ATOM 616 O O . GLU A 1 75 ? -6.129 -2.260 3.902 1.00 98.56 75 GLU A O 1
ATOM 621 N N . ALA A 1 76 ? -4.732 -1.143 2.532 1.00 98.44 76 ALA A N 1
ATOM 622 C CA . ALA A 1 76 ? -3.894 -0.597 3.599 1.00 98.44 76 ALA A CA 1
ATOM 623 C C . ALA A 1 76 ? -4.701 0.310 4.546 1.00 98.44 76 ALA A C 1
ATOM 625 O O . ALA A 1 76 ? -4.618 0.157 5.765 1.00 98.44 76 ALA A O 1
ATOM 626 N N . PHE A 1 77 ? -5.538 1.192 3.999 1.00 98.50 77 PHE A N 1
ATOM 627 C CA . PHE A 1 77 ? -6.439 2.049 4.766 1.00 98.50 77 PHE A CA 1
ATOM 628 C C . PHE A 1 77 ? -7.429 1.223 5.588 1.00 98.50 77 PHE A C 1
ATOM 630 O O . PHE A 1 77 ? -7.554 1.419 6.793 1.00 98.50 77 PHE A O 1
ATOM 637 N N . ARG A 1 78 ? -8.077 0.226 4.968 1.00 98.50 78 ARG A N 1
ATOM 638 C C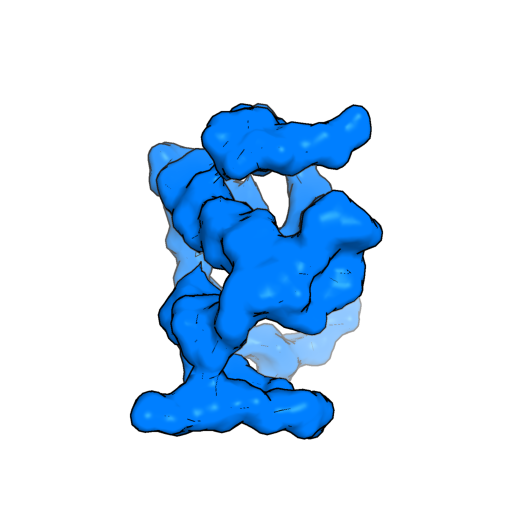A . ARG A 1 78 ? -9.046 -0.650 5.644 1.00 98.50 78 ARG A CA 1
ATOM 639 C C . ARG A 1 78 ? -8.442 -1.381 6.847 1.00 98.50 78 ARG A C 1
ATOM 641 O O . ARG A 1 78 ? -9.130 -1.584 7.851 1.00 98.50 78 ARG A O 1
ATOM 648 N N . ILE A 1 79 ? -7.209 -1.876 6.734 1.00 98.25 79 ILE A N 1
ATOM 649 C CA . ILE A 1 79 ? -6.575 -2.665 7.804 1.00 98.25 79 ILE A CA 1
ATOM 650 C C . ILE A 1 79 ? -5.953 -1.791 8.892 1.00 98.25 79 ILE A C 1
ATOM 652 O O . ILE A 1 79 ? -5.779 -2.284 10.012 1.00 98.25 79 ILE A O 1
ATOM 656 N N . LEU A 1 80 ? -5.619 -0.535 8.593 1.00 98.69 80 LEU A N 1
ATOM 657 C CA . LEU A 1 80 ? -5.115 0.412 9.579 1.00 98.69 80 LEU A CA 1
ATOM 658 C C . LEU A 1 80 ? -6.198 0.754 10.600 1.00 98.69 80 LEU A C 1
ATOM 660 O O . LEU A 1 80 ? -7.384 0.840 10.291 1.00 98.69 80 LEU A O 1
ATOM 664 N N . LYS A 1 81 ? -5.789 0.909 11.859 1.00 98.69 81 LYS A N 1
ATOM 665 C CA . LYS A 1 81 ? -6.630 1.536 12.883 1.00 98.69 81 LYS A CA 1
ATOM 666 C C . LYS A 1 81 ? -6.858 3.002 12.519 1.00 98.69 81 LYS A C 1
ATOM 668 O O . LYS A 1 81 ? -6.015 3.608 11.872 1.00 98.69 81 LYS A O 1
ATOM 673 N N . ASP A 1 82 ? -7.922 3.591 13.056 1.00 97.50 82 ASP A N 1
ATOM 674 C CA . ASP A 1 82 ? -8.230 5.016 12.871 1.00 97.50 82 ASP A CA 1
ATOM 675 C C . ASP A 1 82 ? -7.084 5.938 13.351 1.00 97.50 82 ASP A C 1
ATOM 677 O O . ASP A 1 82 ? -6.927 7.048 12.859 1.00 97.50 82 ASP A O 1
ATOM 681 N N . SER A 1 83 ? -6.259 5.470 14.300 1.00 97.62 83 SER A N 1
ATOM 682 C CA . SER A 1 83 ? -5.055 6.157 14.800 1.00 97.62 83 SER A CA 1
ATOM 683 C C . SER A 1 83 ? -3.751 5.699 14.133 1.00 97.62 83 SER A C 1
ATOM 685 O O . SER A 1 83 ? -2.669 6.010 14.629 1.00 97.62 83 SER A O 1
ATOM 687 N N . GLY A 1 84 ? -3.839 4.842 13.119 1.00 98.19 84 GLY A N 1
ATOM 688 C CA . GLY A 1 84 ? -2.690 4.227 12.476 1.00 98.19 84 GLY A CA 1
ATOM 689 C C . GLY A 1 84 ? -2.007 5.167 11.491 1.00 98.19 84 GLY A C 1
ATOM 690 O O . GLY A 1 84 ? -2.519 6.228 11.140 1.00 98.19 84 GLY A O 1
ATOM 691 N N . SER A 1 85 ? -0.822 4.781 11.035 1.00 98.44 85 SER A N 1
ATOM 692 C CA . SER A 1 85 ? -0.071 5.566 10.051 1.00 98.44 85 SER A CA 1
ATOM 693 C C . SER A 1 85 ? 0.525 4.683 8.964 1.00 98.44 85 SER A C 1
ATOM 695 O O . SER A 1 85 ? 0.707 3.476 9.142 1.00 98.44 85 SER A O 1
ATOM 697 N N . MET A 1 86 ? 0.838 5.294 7.825 1.00 98.31 86 MET A N 1
ATOM 698 C CA . MET A 1 86 ? 1.478 4.628 6.700 1.00 98.31 86 MET A CA 1
ATOM 699 C C . MET A 1 86 ? 2.671 5.443 6.211 1.00 98.31 86 MET A C 1
ATOM 701 O O . MET A 1 86 ? 2.547 6.642 5.981 1.00 98.31 86 MET A O 1
ATOM 705 N N . TYR A 1 87 ? 3.807 4.779 6.006 1.00 98.25 87 TYR A N 1
ATOM 706 C CA . TYR A 1 87 ? 4.956 5.336 5.296 1.00 98.25 87 TYR A CA 1
ATOM 707 C C . TYR A 1 87 ? 5.092 4.648 3.943 1.00 98.25 87 TYR A C 1
ATOM 709 O O . TYR A 1 87 ? 5.211 3.421 3.874 1.00 98.25 87 TYR A O 1
ATOM 717 N N . VAL A 1 88 ? 5.087 5.450 2.880 1.00 97.31 88 VAL A N 1
ATOM 718 C CA . VAL A 1 88 ? 5.203 4.991 1.494 1.00 97.31 88 VAL A CA 1
ATOM 719 C C . VAL A 1 88 ? 6.497 5.538 0.910 1.00 97.31 88 VAL A C 1
ATOM 721 O O . VAL A 1 88 ? 6.678 6.752 0.822 1.00 97.31 88 VAL A O 1
ATOM 724 N N . PHE A 1 89 ? 7.397 4.649 0.503 1.00 95.62 89 PHE A N 1
ATOM 725 C CA . PHE A 1 89 ? 8.552 5.036 -0.300 1.00 95.62 89 PHE A CA 1
ATOM 726 C C . PHE A 1 89 ? 8.106 5.217 -1.756 1.00 95.62 89 PHE A C 1
ATOM 728 O O . PHE A 1 89 ? 7.389 4.385 -2.302 1.00 95.62 89 PHE A O 1
ATOM 735 N N . SER A 1 90 ? 8.494 6.328 -2.384 1.00 92.44 90 SER A N 1
ATOM 736 C CA . SER A 1 90 ? 8.159 6.622 -3.780 1.00 92.44 90 SER A CA 1
ATOM 737 C C . SER A 1 90 ? 9.236 7.486 -4.429 1.00 92.44 90 SER A C 1
ATOM 739 O O . SER A 1 90 ? 9.884 8.301 -3.770 1.00 92.44 90 SER A O 1
ATOM 741 N N . GLY A 1 91 ? 9.396 7.341 -5.745 1.00 88.19 91 GLY A N 1
ATOM 742 C CA . GLY A 1 91 ? 10.099 8.311 -6.583 1.00 88.19 91 GLY A CA 1
ATOM 743 C C . GLY A 1 91 ? 9.214 9.503 -6.966 1.00 88.19 91 GLY A C 1
ATOM 744 O O . GLY A 1 91 ? 8.012 9.517 -6.702 1.00 88.19 91 GLY A O 1
ATOM 745 N N . TRP A 1 92 ? 9.801 10.495 -7.639 1.00 90.75 92 TRP A N 1
ATOM 746 C CA . TRP A 1 92 ? 9.074 11.681 -8.116 1.00 90.75 92 TRP A CA 1
ATOM 747 C C . TRP A 1 92 ? 8.264 11.436 -9.399 1.00 90.75 92 TRP A C 1
ATOM 749 O O . TRP A 1 92 ? 7.313 12.164 -9.657 1.00 90.75 92 TRP A O 1
ATOM 759 N N . ASN A 1 93 ? 8.629 10.432 -10.208 1.00 91.50 93 ASN A N 1
ATOM 760 C CA . ASN A 1 93 ? 8.091 10.229 -11.562 1.00 91.50 93 ASN A CA 1
ATOM 761 C C . ASN A 1 93 ? 6.568 10.080 -11.601 1.00 91.50 93 ASN A C 1
ATOM 763 O O . ASN A 1 93 ? 5.925 10.699 -12.439 1.00 91.50 93 ASN A O 1
ATOM 767 N N . ASN A 1 94 ? 6.027 9.291 -10.674 1.00 92.94 94 ASN A N 1
ATOM 768 C CA . ASN A 1 94 ? 4.602 8.990 -10.579 1.00 92.94 94 ASN A CA 1
ATOM 769 C C . ASN A 1 94 ? 4.041 9.394 -9.201 1.00 92.94 94 ASN A C 1
ATOM 771 O O . ASN A 1 94 ? 3.071 8.823 -8.710 1.00 92.94 94 ASN A O 1
ATOM 775 N N . LEU A 1 95 ? 4.670 10.382 -8.546 1.00 94.88 95 LEU A N 1
ATOM 776 C CA . LEU A 1 95 ? 4.241 10.864 -7.227 1.00 94.88 95 LEU A CA 1
ATOM 777 C C . LEU A 1 95 ? 2.807 11.409 -7.261 1.00 94.88 95 LEU A C 1
ATOM 779 O O . LEU A 1 95 ? 2.079 11.277 -6.284 1.00 94.88 95 LEU A O 1
ATOM 783 N N . LYS A 1 96 ? 2.390 11.985 -8.394 1.00 96.00 96 LYS A N 1
ATOM 784 C CA . LYS A 1 96 ? 1.019 12.457 -8.598 1.00 96.00 96 LYS A CA 1
ATOM 785 C C . LYS A 1 96 ? -0.000 11.342 -8.347 1.00 96.00 96 LYS A C 1
ATOM 787 O O . LYS A 1 96 ? -0.952 11.574 -7.618 1.00 96.00 96 LYS A O 1
ATOM 792 N N . ASP A 1 97 ? 0.215 10.155 -8.905 1.00 96.81 97 ASP A N 1
ATOM 793 C CA . ASP A 1 97 ? -0.736 9.046 -8.780 1.00 96.81 97 ASP A CA 1
ATOM 794 C C . ASP A 1 97 ? -0.802 8.518 -7.343 1.00 96.81 97 ASP A C 1
ATOM 796 O O . ASP A 1 97 ? -1.879 8.173 -6.867 1.00 96.81 97 ASP A O 1
ATOM 800 N N . ILE A 1 98 ? 0.332 8.532 -6.629 1.00 96.88 98 ILE A N 1
ATOM 801 C CA . ILE A 1 98 ? 0.404 8.219 -5.194 1.00 96.88 98 ILE A CA 1
ATOM 802 C C . ILE A 1 98 ? -0.428 9.203 -4.375 1.00 96.88 98 ILE A C 1
ATOM 804 O O . ILE A 1 98 ? -1.236 8.772 -3.559 1.00 96.88 98 ILE A O 1
ATOM 808 N N . LEU A 1 99 ? -0.245 10.507 -4.593 1.00 96.88 99 LEU A N 1
ATOM 809 C CA . LEU A 1 99 ? -0.974 11.539 -3.853 1.00 96.88 99 LEU A CA 1
ATOM 810 C C . LEU A 1 99 ? -2.471 11.527 -4.188 1.00 96.88 99 LEU A C 1
ATOM 812 O O . LEU A 1 99 ? -3.290 11.574 -3.281 1.00 96.88 99 LEU A O 1
ATOM 816 N N . SER A 1 100 ? -2.835 11.383 -5.466 1.00 97.81 100 SER A N 1
ATOM 817 C CA . SER A 1 100 ? -4.241 11.288 -5.876 1.00 97.81 100 SER A CA 1
ATOM 818 C C . SER A 1 100 ? -4.929 10.053 -5.293 1.00 97.81 100 SER A C 1
ATOM 820 O O . SER A 1 100 ? -6.013 10.172 -4.736 1.00 97.81 100 SER A O 1
ATOM 822 N N . ALA A 1 101 ? -4.293 8.878 -5.350 1.00 98.12 101 ALA A N 1
ATOM 823 C CA . ALA A 1 101 ? -4.855 7.670 -4.749 1.00 98.12 101 ALA A CA 1
ATOM 824 C C . ALA A 1 101 ? -4.985 7.784 -3.222 1.00 98.12 101 ALA A C 1
ATOM 826 O O . ALA A 1 101 ? -5.962 7.301 -2.655 1.00 98.12 101 ALA A O 1
ATOM 827 N N . LEU A 1 102 ? -4.017 8.422 -2.557 1.00 97.19 102 LEU A N 1
ATOM 828 C CA . LEU A 1 102 ? -4.047 8.669 -1.117 1.00 97.19 102 LEU A CA 1
ATOM 829 C C . LEU A 1 102 ? -5.269 9.515 -0.727 1.00 97.19 102 LEU A C 1
ATOM 831 O O . LEU A 1 102 ? -6.004 9.124 0.186 1.00 97.19 102 LEU A O 1
ATOM 835 N N . ASP A 1 103 ? -5.501 10.618 -1.443 1.00 97.75 103 ASP A N 1
ATOM 836 C CA . ASP A 1 103 ? -6.651 11.503 -1.230 1.00 97.75 103 ASP A CA 1
ATOM 837 C C . ASP A 1 103 ? -7.977 10.769 -1.492 1.00 97.75 103 ASP A C 1
ATOM 839 O O . ASP A 1 103 ? -8.882 10.802 -0.656 1.00 97.75 103 ASP A O 1
ATOM 843 N N . ASP A 1 104 ? -8.079 10.046 -2.614 1.00 98.38 104 ASP A N 1
ATOM 844 C CA . ASP A 1 104 ? -9.301 9.335 -3.015 1.00 98.38 104 ASP A CA 1
ATOM 845 C C . ASP A 1 104 ? -9.671 8.190 -2.055 1.00 98.38 104 ASP A C 1
ATOM 847 O O . ASP A 1 104 ? -10.851 7.891 -1.854 1.00 98.38 104 ASP A O 1
ATOM 851 N N . VAL A 1 105 ? -8.673 7.542 -1.444 1.00 98.06 105 VAL A N 1
ATOM 852 C CA . VAL A 1 105 ? -8.881 6.503 -0.421 1.00 98.06 105 VAL A CA 1
ATOM 853 C C . VAL A 1 105 ? -9.323 7.105 0.921 1.00 98.06 105 VAL A C 1
ATOM 855 O O . VAL A 1 105 ? -10.024 6.436 1.685 1.00 98.06 105 VAL A O 1
ATOM 858 N N . GLY A 1 106 ? -8.959 8.360 1.203 1.00 97.62 106 GLY A N 1
ATOM 859 C CA . GLY A 1 106 ? -9.348 9.082 2.419 1.00 97.62 106 GLY A CA 1
ATOM 860 C C . GLY A 1 106 ? -8.265 9.166 3.497 1.00 97.62 106 GLY A C 1
ATOM 861 O O . GLY A 1 106 ? -8.583 9.354 4.673 1.00 97.62 106 GLY A O 1
ATOM 862 N N . PHE A 1 107 ? -6.993 9.012 3.129 1.00 97.00 107 PHE A N 1
ATOM 863 C CA . PHE A 1 107 ? -5.880 9.324 4.027 1.00 97.00 107 PHE A CA 1
ATOM 864 C C . PHE A 1 107 ? -5.715 10.842 4.203 1.00 97.00 107 PHE A C 1
ATOM 866 O O . PHE A 1 107 ? -6.131 11.635 3.365 1.00 97.00 107 PHE A O 1
ATOM 873 N N . THR A 1 108 ? -5.036 11.233 5.280 1.00 93.50 108 THR A N 1
ATOM 874 C CA . THR A 1 108 ? -4.633 12.621 5.542 1.00 93.50 108 THR A CA 1
ATOM 875 C C . THR A 1 108 ? -3.109 12.686 5.600 1.00 93.50 108 THR A C 1
ATOM 877 O O . THR A 1 108 ? -2.499 11.855 6.278 1.00 93.50 108 THR A O 1
ATOM 880 N N . THR A 1 109 ? -2.503 13.655 4.908 1.00 82.62 109 THR A N 1
ATOM 881 C CA . THR A 1 109 ? -1.048 13.916 4.914 1.00 82.62 109 THR A CA 1
ATOM 882 C C . THR A 1 109 ? -0.661 15.078 5.808 1.00 82.62 109 THR A C 1
ATOM 884 O O . THR A 1 109 ? -1.369 16.109 5.737 1.00 82.62 109 THR A O 1
#